Protein AF-A0A7R8XJE6-F1 (afdb_monomer)

Nearest PDB structures (foldseek):
  2yq8-assembly1_A  TM=9.102E-01  e=9.602E-08  Homo sapiens
  4bt8-assembly1_B  TM=9.048E-01  e=1.087E-07  Homo sapiens
  2yq8-assembly1_B  TM=9.051E-01  e=2.753E-07  Homo sapiens
  4bt8-assembly1_A  TM=8.753E-01  e=3.116E-07  Homo sapiens
  4bta-assembly1_B  TM=9.010E-01  e=5.443E-07  Homo sapiens

Sequence (165 aa):
MLSSLWLIICATWMQVVRGELFTALVDLEGLLVTERELINNINAYLQAEEEKLHRVKRFLMHYQTLHEEASKNAQDFLANPVNAYLLVKRLTKDWRAVESVMSENVGQSFVQNITGSEVLRFPDDEDLSGAAIALIRLQDTYKLETGAIAKGHLQGAQLSQELTG

Mean predicted aligned error: 10.09 Å

Foldseek 3Di:
DVVVVVVVVVVVVVVVVVVVVVVVVVVVVLQVVLVVVLVVLVVVLVVVVVVLVVVLVVVVVVVVVLVVVCVVDVVVQCVPVVSVVVVVCCVPPVVVVSVVSVPDDSVPVSVCVSVVDPSRDDDDPVNVVVVVVVVVVVCVVVVDDPVCVQCCHDPRDNHDHHPVD

Radius of gyration: 31.21 Å; Cα contacts (8 Å, |Δi|>4): 62; chains: 1; bounding box: 64×29×96 Å

Secondary structure (DSSP, 8-state):
-HHHHHHHHHHHHHHHHHHHHHHHHHHHHHHHHHHHHHHHHHHHHHHHHHHHHHHHHHHHHHHHHHHHHHHHTHHHHHHSHHHHHHHHHIIIIIHHHHHHHHT---HHHHHHHHHT-SS-----HHHHHHHHHHHHHHHHHHT--HHHHHTTEETTEE-S--TT-

pLDDT: mean 85.38, std 12.66, range [47.25, 98.06]

Structure (mmCIF, N/CA/C/O backbone):
data_AF-A0A7R8XJE6-F1
#
_entry.id   AF-A0A7R8XJE6-F1
#
loop_
_atom_site.group_PDB
_atom_site.id
_atom_site.type_symbol
_atom_site.label_atom_id
_atom_site.label_alt_id
_atom_site.label_comp_id
_atom_site.label_asym_id
_atom_site.label_entity_id
_atom_site.label_seq_id
_atom_site.pdbx_PDB_ins_code
_atom_site.Cartn_x
_atom_site.Cartn_y
_atom_site.Cartn_z
_atom_site.occupancy
_atom_site.B_iso_or_equiv
_atom_site.auth_seq_id
_atom_site.auth_comp_id
_atom_site.auth_asym_id
_atom_site.auth_atom_id
_atom_site.pdbx_PDB_model_num
ATOM 1 N N . MET A 1 1 ? 31.970 11.397 -60.209 1.00 57.81 1 MET A N 1
ATOM 2 C CA . MET A 1 1 ? 30.568 11.722 -59.858 1.00 57.81 1 MET A CA 1
ATOM 3 C C . MET A 1 1 ? 29.877 10.640 -59.023 1.00 57.81 1 MET A C 1
ATOM 5 O O . MET A 1 1 ? 29.215 11.008 -58.065 1.00 57.81 1 MET A O 1
ATOM 9 N N . LEU A 1 2 ? 30.047 9.335 -59.292 1.00 56.72 2 LEU A N 1
ATOM 10 C CA . LEU A 1 2 ? 29.449 8.280 -58.445 1.00 56.72 2 LEU A CA 1
ATOM 11 C C . LEU A 1 2 ? 30.071 8.149 -57.036 1.00 56.72 2 LEU A C 1
ATOM 13 O O . LEU A 1 2 ? 29.349 7.875 -56.083 1.00 56.72 2 LEU A O 1
ATOM 17 N N . SER A 1 3 ? 31.377 8.394 -56.872 1.00 62.19 3 SER A N 1
ATOM 18 C CA . SER A 1 3 ? 32.055 8.332 -55.561 1.00 62.19 3 SER A CA 1
ATOM 19 C C . SER A 1 3 ? 31.643 9.461 -54.610 1.00 62.19 3 SER A C 1
ATOM 21 O O . SER A 1 3 ? 31.461 9.238 -53.418 1.00 62.19 3 SER A O 1
ATOM 23 N N . SER A 1 4 ? 31.435 10.667 -55.142 1.00 64.25 4 SER A N 1
ATOM 24 C CA . SER A 1 4 ? 30.918 11.817 -54.395 1.00 64.25 4 SER A CA 1
ATOM 25 C C . SER A 1 4 ? 29.466 11.608 -53.953 1.00 64.25 4 SER A C 1
ATOM 27 O O . SER A 1 4 ? 29.117 11.997 -52.847 1.00 64.25 4 SER A O 1
ATOM 29 N N . LEU A 1 5 ? 28.642 10.932 -54.764 1.00 67.94 5 LEU A N 1
ATOM 30 C CA . LEU A 1 5 ? 27.276 10.539 -54.391 1.00 67.94 5 LEU A CA 1
ATOM 31 C C . LEU A 1 5 ? 27.267 9.517 -53.244 1.00 67.94 5 LEU A C 1
ATOM 33 O O . LEU A 1 5 ? 26.512 9.693 -52.297 1.00 67.94 5 LEU A O 1
ATOM 37 N N . TRP A 1 6 ? 28.152 8.516 -53.267 1.00 67.00 6 TRP A N 1
ATOM 38 C CA . TRP A 1 6 ? 28.304 7.551 -52.168 1.00 67.00 6 TRP A CA 1
ATOM 39 C C . TRP A 1 6 ? 28.769 8.191 -50.858 1.00 67.00 6 TRP A C 1
ATOM 41 O O . TRP A 1 6 ? 28.266 7.841 -49.796 1.00 67.00 6 TRP A O 1
ATOM 51 N N . LEU A 1 7 ? 29.688 9.157 -50.919 1.00 71.38 7 LEU A N 1
ATOM 52 C CA . LEU A 1 7 ? 30.140 9.888 -49.733 1.00 71.38 7 LEU A CA 1
ATOM 53 C C . LEU A 1 7 ? 29.035 10.773 -49.144 1.00 71.38 7 LEU A C 1
ATOM 55 O O . LEU A 1 7 ? 28.905 10.843 -47.926 1.00 71.38 7 LEU A O 1
ATOM 59 N N . ILE A 1 8 ? 28.212 11.402 -49.990 1.00 70.88 8 ILE A N 1
ATOM 60 C CA . ILE A 1 8 ? 27.052 12.193 -49.551 1.00 70.88 8 ILE A CA 1
ATOM 61 C C . ILE A 1 8 ? 25.971 11.279 -48.949 1.00 70.88 8 ILE A C 1
ATOM 63 O O . ILE A 1 8 ? 25.395 11.612 -47.915 1.00 70.88 8 ILE A O 1
ATOM 67 N N . ILE A 1 9 ? 25.736 10.101 -49.534 1.00 71.75 9 ILE A N 1
ATOM 68 C CA . ILE A 1 9 ? 24.821 9.089 -48.985 1.00 71.75 9 ILE A CA 1
ATOM 69 C C . ILE A 1 9 ? 25.343 8.591 -47.628 1.00 71.75 9 ILE A C 1
ATOM 71 O O . ILE A 1 9 ? 24.633 8.674 -46.637 1.00 71.75 9 ILE A O 1
ATOM 75 N N . CYS A 1 10 ? 26.611 8.196 -47.510 1.00 67.81 10 CYS A N 1
ATOM 76 C CA . CYS A 1 10 ? 27.173 7.791 -46.217 1.00 67.81 10 CYS A CA 1
ATOM 77 C C . CYS A 1 10 ? 27.118 8.913 -45.166 1.00 67.81 10 CYS A C 1
ATOM 79 O O . CYS A 1 10 ? 26.777 8.652 -44.015 1.00 67.81 10 CYS A O 1
ATOM 81 N N . ALA A 1 11 ? 27.415 10.161 -45.542 1.00 67.25 11 ALA A N 1
ATOM 82 C CA . ALA A 1 11 ? 27.377 11.297 -44.622 1.00 67.25 11 ALA A CA 1
ATOM 83 C C . ALA A 1 11 ? 25.954 11.619 -44.137 1.00 67.25 11 ALA A C 1
ATOM 85 O O . ALA A 1 11 ? 25.762 11.897 -42.954 1.00 67.25 11 ALA A O 1
ATOM 86 N N . THR A 1 12 ? 24.955 11.543 -45.022 1.00 65.19 12 THR A N 1
ATOM 87 C CA . THR A 1 12 ? 23.544 11.753 -44.655 1.00 65.19 12 THR A CA 1
ATOM 88 C C . THR A 1 12 ? 23.028 10.645 -43.738 1.00 65.19 12 THR A C 1
ATOM 90 O O . THR A 1 12 ? 22.371 10.941 -42.744 1.00 65.19 12 THR A O 1
ATOM 93 N N . TRP A 1 13 ? 23.414 9.388 -43.974 1.00 59.81 13 TRP A N 1
ATOM 94 C CA . TRP A 1 13 ? 23.043 8.259 -43.113 1.00 59.81 13 TRP A CA 1
ATOM 95 C C . TRP A 1 13 ? 23.693 8.353 -41.726 1.00 59.81 13 TRP A C 1
ATOM 97 O O . TRP A 1 13 ? 23.058 8.057 -40.717 1.00 59.81 13 TRP A O 1
ATOM 107 N N . MET A 1 14 ? 24.932 8.849 -41.646 1.00 58.62 14 MET A N 1
ATOM 108 C CA . MET A 1 14 ? 25.619 9.063 -40.367 1.00 58.62 14 MET A CA 1
ATOM 109 C C . MET A 1 14 ? 24.964 10.150 -39.504 1.00 58.62 14 MET A C 1
ATOM 111 O O . MET A 1 14 ? 25.037 10.078 -38.277 1.00 58.62 14 MET A O 1
ATOM 115 N N . GLN A 1 15 ? 24.342 11.161 -40.120 1.00 60.34 15 GLN A N 1
ATOM 116 C CA . GLN A 1 15 ? 23.619 12.202 -39.386 1.00 60.34 15 GLN A CA 1
ATOM 117 C C . GLN A 1 15 ? 22.264 11.716 -38.861 1.00 60.34 15 GLN A C 1
ATOM 119 O O . GLN A 1 15 ? 21.924 12.037 -37.724 1.00 60.34 15 GLN A O 1
ATOM 124 N N . VAL A 1 16 ? 21.539 10.900 -39.633 1.00 64.12 16 VAL A N 1
ATOM 125 C CA . VAL A 1 16 ? 20.251 10.317 -39.214 1.00 64.12 16 VAL A CA 1
ATOM 126 C C . VAL A 1 16 ? 20.427 9.407 -37.994 1.00 64.12 16 VAL A C 1
ATOM 128 O O . VAL A 1 16 ? 19.775 9.624 -36.977 1.00 64.12 16 VAL A O 1
ATOM 131 N N . VAL A 1 17 ? 21.396 8.484 -38.032 1.00 63.22 17 VAL A N 1
ATOM 132 C CA . VAL A 1 17 ? 21.664 7.542 -36.923 1.00 63.22 17 VAL A CA 1
ATOM 133 C C . VAL A 1 17 ? 22.048 8.263 -35.625 1.00 63.22 17 VAL A C 1
ATOM 135 O O . VAL A 1 17 ? 21.685 7.834 -34.532 1.00 63.22 17 VAL A O 1
ATOM 138 N N . ARG A 1 18 ? 22.782 9.380 -35.720 1.00 57.16 18 ARG A N 1
ATOM 139 C CA . ARG A 1 18 ? 23.112 10.195 -34.542 1.00 57.16 18 ARG A CA 1
ATOM 140 C C . ARG A 1 18 ? 21.873 10.869 -33.960 1.00 57.16 18 ARG A C 1
ATOM 142 O O . ARG A 1 18 ? 21.736 10.876 -32.744 1.00 57.16 18 ARG A O 1
ATOM 149 N N . GLY A 1 19 ? 20.991 11.409 -34.803 1.00 56.84 19 GLY A N 1
ATOM 150 C CA . GLY A 1 19 ? 19.731 12.014 -34.365 1.00 56.84 19 GLY A CA 1
ATOM 151 C C . GLY A 1 19 ? 18.849 11.027 -33.600 1.00 56.84 19 GLY A C 1
ATOM 152 O O . GLY A 1 19 ? 18.420 11.334 -32.495 1.00 56.84 19 GLY A O 1
ATOM 153 N N . GLU A 1 20 ? 18.678 9.817 -34.134 1.00 64.81 20 GLU A N 1
ATOM 154 C CA . GLU A 1 20 ? 17.885 8.749 -33.507 1.00 64.81 20 GLU A CA 1
ATOM 155 C C . GLU A 1 20 ? 18.440 8.316 -32.141 1.00 64.81 20 GLU A C 1
ATOM 157 O O . GLU A 1 20 ? 17.672 8.119 -31.203 1.00 64.81 20 GLU A O 1
ATOM 162 N N . LEU A 1 21 ? 19.768 8.231 -31.991 1.00 67.50 21 LEU A N 1
ATOM 163 C CA . LEU A 1 21 ? 20.404 7.897 -30.712 1.00 67.50 21 LEU A CA 1
ATOM 164 C C . LEU A 1 21 ? 20.140 8.961 -29.635 1.00 67.50 21 LEU A C 1
ATOM 166 O O . LEU A 1 21 ? 19.837 8.619 -28.494 1.00 67.50 21 LEU A O 1
ATOM 170 N N . PHE A 1 22 ? 20.270 10.247 -29.981 1.00 67.12 22 PHE A N 1
ATOM 171 C CA . PHE A 1 22 ? 20.006 11.334 -29.035 1.00 67.12 22 PHE A CA 1
ATOM 172 C C . PHE A 1 22 ? 18.523 11.409 -28.661 1.00 67.12 22 PHE A C 1
ATOM 174 O O . PHE A 1 22 ? 18.214 11.630 -27.495 1.00 67.12 22 PHE A O 1
ATOM 181 N N . THR A 1 23 ? 17.615 11.174 -29.612 1.00 74.00 23 THR A N 1
ATOM 182 C CA . THR A 1 23 ? 16.173 11.098 -29.337 1.00 74.00 23 THR A CA 1
ATOM 183 C C . THR A 1 23 ? 15.837 9.924 -28.417 1.00 74.00 23 THR A C 1
ATOM 185 O O . THR A 1 23 ? 15.181 10.137 -27.404 1.00 74.00 23 THR A O 1
ATOM 188 N N . ALA A 1 24 ? 16.366 8.724 -28.681 1.00 77.12 24 ALA A N 1
ATOM 189 C CA . ALA A 1 24 ? 16.144 7.559 -27.823 1.00 77.12 24 ALA A CA 1
ATOM 190 C C . ALA A 1 24 ? 16.668 7.770 -26.392 1.00 77.12 24 ALA A C 1
ATOM 192 O O . ALA A 1 24 ? 16.049 7.322 -25.432 1.00 77.12 24 ALA A O 1
ATOM 193 N N . LEU A 1 25 ? 17.792 8.475 -26.226 1.00 79.88 25 LEU A N 1
ATOM 194 C CA . LEU A 1 25 ? 18.328 8.797 -24.902 1.00 79.88 25 LEU A CA 1
ATOM 195 C C . LEU A 1 25 ? 17.413 9.764 -24.137 1.00 79.88 25 LEU A C 1
ATOM 197 O O . LEU A 1 25 ? 17.133 9.526 -22.966 1.00 79.88 25 LEU A O 1
ATOM 201 N N . VAL A 1 26 ? 16.910 10.810 -24.799 1.00 77.75 26 VAL A N 1
ATOM 202 C CA . VAL A 1 26 ? 15.938 11.749 -24.208 1.00 77.75 26 VAL A CA 1
ATOM 203 C C . VAL A 1 26 ? 14.638 11.033 -23.828 1.00 77.75 26 VAL A C 1
ATOM 205 O O . VAL A 1 26 ? 14.092 11.277 -22.752 1.00 77.75 26 VAL A O 1
ATOM 208 N N . ASP A 1 27 ? 14.168 10.108 -24.665 1.00 83.50 27 ASP A N 1
ATOM 209 C CA . ASP A 1 27 ? 12.975 9.311 -24.375 1.00 83.50 27 ASP A CA 1
ATOM 210 C C . ASP A 1 27 ? 13.185 8.403 -23.149 1.00 83.50 27 ASP A C 1
ATOM 212 O O . ASP A 1 27 ? 12.331 8.363 -22.262 1.00 83.50 27 ASP A O 1
ATOM 216 N N . LEU A 1 28 ? 14.345 7.741 -23.034 1.00 89.00 28 LEU A N 1
ATOM 217 C CA . LEU A 1 28 ? 14.705 6.932 -21.859 1.00 89.00 28 LEU A CA 1
ATOM 218 C C . LEU A 1 28 ? 14.843 7.775 -20.577 1.00 89.00 28 LEU A C 1
ATOM 220 O O . LEU A 1 28 ? 14.416 7.335 -19.509 1.00 89.00 28 LEU A O 1
ATOM 224 N N . GLU A 1 29 ? 15.386 8.994 -20.657 1.00 87.44 29 GLU A N 1
ATOM 225 C CA . GLU A 1 29 ? 15.395 9.934 -19.524 1.00 87.44 29 GLU A CA 1
ATOM 226 C C . GLU A 1 29 ? 13.966 10.297 -19.081 1.00 87.44 29 GLU A C 1
ATOM 228 O O . GLU A 1 29 ? 13.686 10.372 -17.881 1.00 87.44 29 GLU A O 1
ATOM 233 N N . GLY A 1 30 ? 13.038 10.449 -20.030 1.00 88.75 30 GLY A N 1
ATOM 234 C CA . GLY A 1 30 ? 11.612 10.635 -19.752 1.00 88.75 30 GLY A CA 1
ATOM 235 C C . GLY A 1 30 ? 10.966 9.441 -19.038 1.00 88.75 30 GLY A C 1
ATOM 236 O O . GLY A 1 30 ? 10.134 9.629 -18.143 1.00 88.75 30 GLY A O 1
ATOM 237 N N . LEU A 1 31 ? 11.385 8.212 -19.355 1.00 91.38 31 LEU A N 1
ATOM 238 C CA . LEU A 1 31 ? 10.924 7.014 -18.643 1.00 91.38 31 LEU A CA 1
ATOM 239 C C . LEU A 1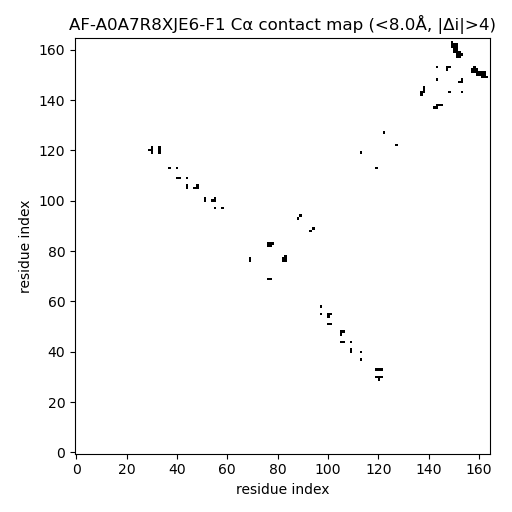 31 ? 11.391 6.998 -17.181 1.00 91.38 31 LEU A C 1
ATOM 241 O O . LEU A 1 31 ? 10.602 6.643 -16.308 1.00 91.38 31 LEU A O 1
ATOM 245 N N . LEU A 1 32 ? 12.609 7.467 -16.878 1.00 91.31 32 LEU A N 1
ATOM 246 C CA . LEU A 1 32 ? 13.081 7.602 -15.488 1.00 91.31 32 LEU A CA 1
ATOM 247 C C . LEU A 1 32 ? 12.274 8.635 -14.688 1.00 91.31 32 LEU A C 1
ATOM 249 O O . LEU A 1 32 ? 12.065 8.478 -13.483 1.00 91.31 32 LEU A O 1
ATOM 253 N N . VAL A 1 33 ? 11.811 9.707 -15.337 1.00 91.06 33 VAL A N 1
ATOM 254 C CA . VAL A 1 33 ? 10.880 10.658 -14.707 1.00 91.06 33 VAL A CA 1
ATOM 255 C C . VAL A 1 33 ? 9.543 9.977 -14.426 1.00 91.06 33 VAL A C 1
ATOM 257 O O . VAL A 1 33 ? 9.004 10.126 -13.330 1.00 91.06 33 VAL A O 1
ATOM 260 N N . THR A 1 34 ? 9.046 9.184 -15.377 1.00 91.69 34 THR A N 1
ATOM 261 C CA . THR A 1 34 ? 7.795 8.438 -15.209 1.00 91.69 34 THR A CA 1
ATOM 262 C C . THR A 1 34 ? 7.878 7.433 -14.059 1.00 91.69 34 THR A C 1
ATOM 264 O O . THR A 1 34 ? 6.987 7.386 -13.211 1.00 91.69 34 THR A O 1
ATOM 267 N N . GLU A 1 35 ? 8.979 6.688 -13.969 1.00 92.81 35 GLU A N 1
ATOM 268 C CA . GLU A 1 35 ? 9.250 5.759 -12.871 1.00 92.81 35 GLU A CA 1
ATOM 269 C C . GLU A 1 35 ? 9.293 6.473 -11.512 1.00 92.81 35 GLU A C 1
ATOM 271 O O . GLU A 1 35 ? 8.709 5.999 -10.536 1.00 92.81 35 GLU A O 1
ATOM 276 N N . ARG A 1 36 ? 9.917 7.656 -11.433 1.00 93.62 36 ARG A N 1
ATOM 277 C CA . ARG A 1 36 ? 9.935 8.453 -10.198 1.00 93.62 36 ARG A CA 1
ATOM 278 C C . ARG A 1 36 ? 8.531 8.845 -9.741 1.00 93.62 36 ARG A C 1
ATOM 280 O O . ARG A 1 36 ? 8.226 8.725 -8.556 1.00 93.62 36 ARG A O 1
ATOM 287 N N . GLU A 1 37 ? 7.679 9.300 -10.654 1.00 92.25 37 GLU A N 1
ATOM 288 C CA . GLU A 1 37 ? 6.293 9.650 -10.324 1.00 92.25 37 GLU A CA 1
ATOM 289 C C . GLU A 1 37 ? 5.467 8.424 -9.925 1.00 92.25 37 GLU A C 1
ATOM 291 O O . GLU A 1 37 ? 4.668 8.496 -8.988 1.00 92.25 37 GLU A O 1
ATOM 296 N N . LEU A 1 38 ? 5.713 7.271 -10.553 1.00 92.62 38 LEU A N 1
ATOM 297 C CA . LEU A 1 38 ? 5.123 6.001 -10.137 1.00 92.62 38 LEU A CA 1
ATOM 298 C C . LEU A 1 38 ? 5.504 5.658 -8.689 1.00 92.62 38 LEU A C 1
ATOM 300 O O . LEU A 1 38 ? 4.623 5.361 -7.881 1.00 92.62 38 LEU A O 1
ATOM 304 N N . ILE A 1 39 ? 6.787 5.761 -8.333 1.00 94.75 39 ILE A N 1
ATOM 305 C CA . ILE A 1 39 ? 7.274 5.535 -6.962 1.00 94.75 39 ILE A CA 1
ATOM 306 C C . ILE A 1 39 ? 6.603 6.501 -5.976 1.00 94.75 39 ILE A C 1
ATOM 308 O O . ILE A 1 39 ? 6.143 6.080 -4.913 1.00 94.75 39 ILE A O 1
ATOM 312 N N . ASN A 1 40 ? 6.514 7.788 -6.316 1.00 94.25 40 ASN A N 1
ATOM 313 C CA . ASN A 1 40 ? 5.860 8.791 -5.472 1.00 94.25 40 ASN A CA 1
ATOM 314 C C . ASN A 1 40 ? 4.384 8.454 -5.232 1.00 94.25 40 ASN A C 1
ATOM 316 O O . ASN A 1 40 ? 3.904 8.534 -4.100 1.00 94.25 40 ASN A O 1
ATOM 320 N N . ASN A 1 41 ? 3.673 8.036 -6.278 1.00 94.12 41 ASN A N 1
ATOM 321 C CA . ASN A 1 41 ? 2.268 7.673 -6.183 1.00 94.12 41 ASN A CA 1
ATOM 322 C C . ASN A 1 41 ? 2.065 6.396 -5.344 1.00 94.12 41 ASN A C 1
ATOM 324 O O . ASN A 1 41 ? 1.217 6.377 -4.454 1.00 94.12 41 ASN A O 1
ATOM 328 N N . ILE A 1 42 ? 2.907 5.370 -5.528 1.00 95.12 42 ILE A N 1
ATOM 329 C CA . ILE A 1 42 ? 2.889 4.158 -4.690 1.00 95.12 42 ILE A CA 1
ATOM 330 C C . ILE A 1 42 ? 3.145 4.505 -3.219 1.00 95.12 42 ILE A C 1
ATOM 332 O O . ILE A 1 42 ? 2.444 4.003 -2.343 1.00 95.12 42 ILE A O 1
ATOM 336 N N . ASN A 1 43 ? 4.099 5.394 -2.930 1.00 96.44 43 ASN A N 1
ATOM 337 C CA . ASN A 1 43 ? 4.356 5.847 -1.563 1.00 96.44 43 ASN A CA 1
ATOM 338 C C . ASN A 1 43 ? 3.145 6.569 -0.956 1.00 96.44 43 ASN A C 1
ATOM 340 O O . ASN A 1 43 ? 2.794 6.311 0.193 1.00 96.44 43 ASN A O 1
ATOM 344 N N . ALA A 1 44 ? 2.480 7.440 -1.719 1.00 95.19 44 ALA A N 1
ATOM 345 C CA . ALA A 1 44 ? 1.275 8.126 -1.259 1.00 95.19 44 ALA A CA 1
ATOM 346 C C . ALA A 1 44 ? 0.112 7.146 -1.011 1.00 95.19 44 ALA A C 1
ATOM 348 O O . ALA A 1 44 ? -0.597 7.266 -0.010 1.00 95.19 44 ALA A O 1
ATOM 349 N N . TYR A 1 45 ? -0.047 6.139 -1.875 1.00 96.31 45 TYR A N 1
ATOM 350 C CA . TYR A 1 45 ? -1.002 5.052 -1.670 1.00 96.31 45 TYR A CA 1
ATOM 351 C C . TYR A 1 45 ? -0.714 4.278 -0.379 1.00 96.31 45 TYR A C 1
ATOM 353 O O . TYR A 1 45 ? -1.623 4.076 0.427 1.00 96.31 45 TYR A O 1
ATOM 361 N N . LEU A 1 46 ? 0.544 3.885 -0.153 1.00 96.94 46 LEU A N 1
ATOM 362 C CA . LEU A 1 46 ? 0.945 3.171 1.060 1.00 96.94 46 LEU A CA 1
ATOM 363 C C . LEU A 1 46 ? 0.637 3.986 2.316 1.00 96.94 46 LEU A C 1
ATOM 365 O O . LEU A 1 46 ? 0.046 3.447 3.247 1.00 96.94 46 LEU A O 1
ATOM 369 N N . GLN A 1 47 ? 0.949 5.283 2.321 1.00 97.12 47 GLN A N 1
ATOM 370 C CA . GLN A 1 47 ? 0.618 6.170 3.440 1.00 97.12 47 GLN A CA 1
ATOM 371 C C . GLN A 1 47 ? -0.893 6.211 3.710 1.00 97.12 47 GLN A C 1
ATOM 373 O O . GLN A 1 47 ? -1.322 6.073 4.856 1.00 97.12 47 GLN A O 1
ATOM 378 N N . ALA A 1 48 ? -1.719 6.337 2.668 1.00 96.38 48 ALA A N 1
ATOM 379 C CA . ALA A 1 48 ? -3.173 6.349 2.818 1.00 96.38 48 ALA A CA 1
ATOM 380 C C . ALA A 1 48 ? -3.726 5.010 3.350 1.00 96.38 48 ALA A C 1
ATOM 382 O O . ALA A 1 48 ? -4.614 4.997 4.212 1.00 96.38 48 ALA A O 1
ATOM 383 N N . GLU A 1 49 ? -3.199 3.876 2.878 1.00 96.56 49 GLU A N 1
ATOM 384 C CA . GLU A 1 49 ? -3.597 2.551 3.367 1.00 96.56 49 GLU A CA 1
ATOM 385 C C . GLU A 1 49 ? -3.119 2.320 4.812 1.00 96.56 49 GLU A C 1
ATOM 387 O O . GLU A 1 49 ? -3.866 1.780 5.631 1.00 96.56 49 GLU A O 1
ATOM 392 N N . GLU A 1 50 ? -1.922 2.788 5.179 1.00 97.38 50 GLU A N 1
ATOM 393 C CA . GLU A 1 50 ? -1.422 2.761 6.558 1.00 97.38 50 GLU A CA 1
ATOM 394 C C . GLU A 1 50 ? -2.308 3.589 7.495 1.00 97.38 50 GLU A C 1
ATOM 396 O O . GLU A 1 50 ? -2.682 3.118 8.574 1.00 97.38 50 GLU A O 1
ATOM 401 N N . GLU A 1 51 ? -2.723 4.790 7.090 1.00 96.75 51 GLU A N 1
ATOM 402 C CA . GLU A 1 51 ? -3.661 5.608 7.860 1.00 96.75 51 GLU A CA 1
ATOM 403 C C . GLU A 1 51 ? -5.007 4.904 8.064 1.00 96.75 51 GLU A C 1
ATOM 405 O O . GLU A 1 51 ? -5.547 4.884 9.180 1.00 96.75 51 GLU A O 1
ATOM 410 N N . LYS A 1 52 ? -5.554 4.288 7.010 1.00 96.50 52 LYS A N 1
ATOM 411 C CA . LYS A 1 52 ? -6.773 3.474 7.094 1.00 96.50 52 LYS A CA 1
ATOM 412 C C . LYS A 1 52 ? -6.580 2.300 8.053 1.00 96.50 52 LYS A C 1
ATOM 414 O O . LYS A 1 52 ? -7.410 2.093 8.944 1.00 96.50 52 LYS A O 1
ATOM 419 N N . LEU A 1 53 ? -5.460 1.588 7.956 1.00 97.38 53 LEU A N 1
ATOM 420 C CA . LEU A 1 53 ? -5.107 0.503 8.867 1.00 97.38 53 LEU A CA 1
ATOM 421 C C . LEU A 1 53 ? -5.014 0.993 10.319 1.00 97.38 53 LEU A C 1
ATOM 423 O O . LEU A 1 53 ? -5.516 0.329 11.228 1.00 97.38 53 LEU A O 1
ATOM 427 N N . HIS A 1 54 ? -4.435 2.170 10.560 1.00 97.94 54 HIS A N 1
ATOM 428 C CA . HIS A 1 54 ? -4.391 2.788 11.884 1.00 97.94 54 HIS A CA 1
ATOM 429 C C . HIS A 1 54 ? -5.791 3.095 12.430 1.00 97.94 54 HIS A C 1
ATOM 431 O O . HIS A 1 54 ? -6.054 2.849 13.612 1.00 97.94 54 HIS A O 1
ATOM 437 N N . ARG A 1 55 ? -6.721 3.584 11.597 1.00 97.12 55 ARG A N 1
ATOM 438 C CA . ARG A 1 55 ? -8.129 3.772 11.996 1.00 97.12 55 ARG A CA 1
ATOM 439 C C . ARG A 1 55 ? -8.774 2.444 12.399 1.00 97.12 55 ARG A C 1
ATOM 441 O O . ARG A 1 55 ? -9.367 2.364 13.474 1.00 97.12 55 ARG A O 1
ATOM 448 N N . VAL A 1 56 ? -8.592 1.394 11.599 1.00 97.44 56 VAL A N 1
ATOM 449 C CA . VAL A 1 56 ? -9.129 0.052 11.884 1.00 97.44 56 VAL A CA 1
ATOM 450 C C . VAL A 1 56 ? -8.542 -0.532 13.174 1.00 97.44 56 VAL A C 1
ATOM 452 O O . VAL A 1 56 ? -9.288 -1.031 14.018 1.00 97.44 56 VAL A O 1
ATOM 455 N N . LYS A 1 57 ? -7.228 -0.403 13.394 1.00 98.06 57 LYS A N 1
ATOM 456 C CA . LYS A 1 57 ? -6.565 -0.838 14.636 1.00 98.06 57 LYS A CA 1
ATOM 457 C C . LYS A 1 57 ? -7.130 -0.136 15.873 1.00 98.06 57 LYS A C 1
ATOM 459 O O . LYS A 1 57 ? -7.326 -0.787 16.895 1.00 98.06 57 LYS A O 1
ATOM 464 N N . ARG A 1 58 ? -7.443 1.164 15.791 1.00 97.50 58 ARG A N 1
ATOM 465 C CA . ARG A 1 58 ? -8.075 1.893 16.907 1.00 97.50 58 ARG A CA 1
ATOM 466 C C . ARG A 1 58 ? -9.467 1.356 17.236 1.00 97.50 58 ARG A C 1
ATOM 468 O O . ARG A 1 58 ? -9.779 1.203 18.416 1.00 97.50 58 ARG A O 1
ATOM 475 N N . PHE A 1 59 ? -10.279 1.030 16.227 1.00 96.75 59 PHE A N 1
ATOM 476 C CA . PHE A 1 59 ? -11.567 0.371 16.463 1.00 96.75 59 PHE A CA 1
ATOM 477 C C . PHE A 1 59 ? -11.384 -0.985 17.140 1.00 96.75 59 PHE A C 1
ATOM 479 O O . PHE A 1 59 ? -12.046 -1.250 18.140 1.00 96.75 59 PHE A O 1
ATOM 486 N N . LEU A 1 60 ? -10.452 -1.808 16.652 1.00 97.12 60 LEU A N 1
ATOM 487 C CA . LEU A 1 60 ? -10.153 -3.107 17.253 1.00 97.12 60 LEU A CA 1
ATOM 488 C C . LEU 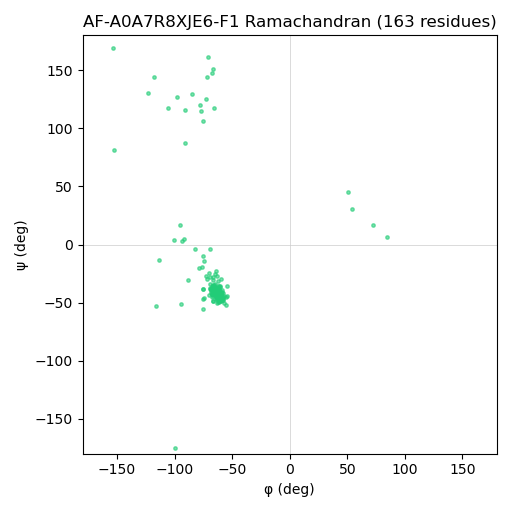A 1 60 ? -9.791 -2.972 18.739 1.00 97.12 60 LEU A C 1
ATOM 490 O O . LEU A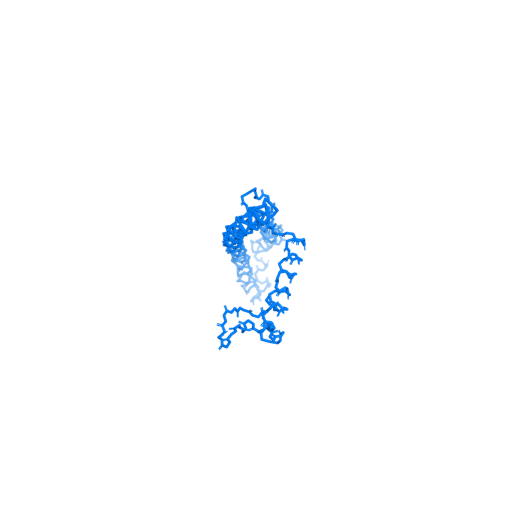 1 60 ? -10.424 -3.614 19.573 1.00 97.12 60 LEU A O 1
ATOM 494 N N . MET A 1 61 ? -8.838 -2.096 19.069 1.00 97.81 61 MET A N 1
ATOM 495 C CA . MET A 1 61 ? -8.411 -1.863 20.453 1.00 97.81 61 MET A CA 1
ATOM 496 C C . MET A 1 61 ? -9.577 -1.414 21.340 1.00 97.81 61 MET A C 1
ATOM 498 O O . MET A 1 61 ? -9.772 -1.953 22.425 1.00 97.81 61 MET A O 1
ATOM 502 N N . HIS A 1 62 ? -10.402 -0.476 20.864 1.00 95.69 62 HIS A N 1
ATOM 503 C CA . HIS A 1 62 ? -11.562 0.001 21.616 1.00 95.69 62 HIS A CA 1
ATOM 504 C C . HIS A 1 62 ? -12.564 -1.123 21.919 1.00 95.69 62 HIS A C 1
ATOM 506 O O . HIS A 1 62 ? -13.054 -1.243 23.043 1.00 95.69 62 HIS A O 1
ATOM 512 N N . TYR A 1 63 ? -12.851 -1.975 20.932 1.00 95.81 63 TYR A N 1
ATOM 513 C CA . TYR A 1 63 ? -13.766 -3.102 21.105 1.00 95.81 63 TYR A CA 1
ATOM 514 C C . TYR A 1 63 ? -13.187 -4.158 22.048 1.00 95.81 63 TYR A C 1
ATOM 516 O O . TYR A 1 63 ? -13.934 -4.696 22.864 1.00 95.81 63 TYR A O 1
ATOM 524 N N . GLN A 1 64 ? -11.880 -4.424 21.972 1.00 96.88 64 GLN A N 1
ATOM 525 C CA . GLN A 1 64 ? -11.189 -5.344 22.875 1.00 96.88 64 GLN A CA 1
ATOM 526 C C . GLN A 1 64 ? -11.276 -4.868 24.326 1.00 96.88 64 GLN A C 1
ATOM 528 O O . GLN A 1 64 ? -11.736 -5.629 25.170 1.00 96.88 64 GLN A O 1
ATOM 533 N N . THR A 1 65 ? -10.960 -3.601 24.609 1.00 96.06 65 THR A N 1
ATOM 534 C CA . THR A 1 65 ? -11.053 -3.046 25.971 1.00 96.06 65 THR A CA 1
ATOM 535 C C . THR A 1 65 ? -12.468 -3.157 26.542 1.00 96.06 65 THR A C 1
ATOM 537 O O . THR A 1 65 ? -12.652 -3.619 27.666 1.00 96.06 65 THR A O 1
ATOM 540 N N . LEU A 1 66 ? -13.487 -2.787 25.757 1.00 94.06 66 LEU A N 1
ATOM 541 C CA . LEU A 1 66 ? -14.883 -2.877 26.196 1.00 94.06 66 LEU A CA 1
ATOM 542 C C . LEU A 1 66 ? -15.337 -4.326 26.400 1.00 94.06 66 LEU A C 1
ATOM 544 O O . LEU A 1 66 ? -16.154 -4.607 27.276 1.00 94.06 66 LEU A O 1
ATOM 548 N N . HIS A 1 67 ? -14.849 -5.243 25.567 1.00 95.56 67 HIS A N 1
ATOM 549 C CA . HIS A 1 67 ? -15.159 -6.658 25.700 1.00 95.56 67 HIS A CA 1
ATOM 550 C C . HIS A 1 67 ? -14.485 -7.265 26.931 1.00 95.56 67 HIS A C 1
ATOM 552 O O . HIS A 1 67 ? -15.138 -7.990 27.667 1.00 95.56 67 HIS A O 1
ATOM 558 N N . GLU A 1 68 ? -13.221 -6.944 27.197 1.00 96.00 68 GLU A N 1
ATOM 559 C CA . GLU A 1 68 ? -12.505 -7.405 28.389 1.00 96.00 68 GLU A CA 1
ATOM 560 C C . GLU A 1 68 ? -13.193 -6.956 29.682 1.00 96.00 68 GLU A C 1
ATOM 562 O O . GLU A 1 68 ? -13.329 -7.751 30.610 1.00 96.00 68 GLU A O 1
ATOM 567 N N . GLU A 1 69 ? -13.663 -5.707 29.748 1.00 91.44 69 GLU A N 1
ATOM 568 C CA . GLU A 1 69 ? -14.423 -5.208 30.898 1.00 91.44 69 GLU A CA 1
ATOM 569 C C . GLU A 1 69 ? -15.734 -5.982 31.090 1.00 91.44 69 GLU A C 1
ATOM 571 O O . GLU A 1 69 ? -16.013 -6.455 32.192 1.00 91.44 69 GLU A O 1
ATOM 576 N N . ALA A 1 70 ? -16.498 -6.177 30.011 1.00 93.06 70 ALA A N 1
ATOM 577 C CA . ALA A 1 70 ? -17.756 -6.916 30.053 1.00 93.06 70 ALA A CA 1
ATOM 578 C C . ALA A 1 70 ? -17.560 -8.402 30.399 1.00 93.06 70 ALA A C 1
ATOM 580 O O . ALA A 1 70 ? -18.360 -8.982 31.128 1.00 93.06 70 ALA A O 1
ATOM 581 N N . SER A 1 71 ? -16.491 -9.026 29.903 1.00 93.44 71 SER A N 1
ATOM 582 C CA . SER A 1 71 ? -16.242 -10.463 30.049 1.00 93.44 71 SER A CA 1
ATOM 583 C C . SER A 1 71 ? -15.742 -10.864 31.437 1.00 93.44 71 SER A C 1
ATOM 585 O O . SER A 1 71 ? -15.891 -12.026 31.807 1.00 93.44 71 SER A O 1
ATOM 587 N N . LYS A 1 72 ? -15.201 -9.932 32.239 1.00 94.25 72 LYS A N 1
ATOM 588 C CA . LYS A 1 72 ? -14.788 -10.209 33.631 1.00 94.25 72 LYS A CA 1
ATOM 589 C C . LYS A 1 72 ? -15.944 -10.711 34.496 1.00 94.25 72 LYS A C 1
ATOM 591 O O . LYS A 1 72 ? -15.746 -11.608 35.309 1.00 94.25 72 LYS A O 1
ATOM 596 N N . ASN A 1 73 ? -17.132 -10.129 34.331 1.00 93.12 73 ASN A N 1
ATOM 597 C CA . ASN A 1 73 ? -18.355 -10.577 34.993 1.00 93.12 73 ASN A CA 1
ATOM 598 C C . ASN A 1 73 ? -19.577 -10.196 34.142 1.00 93.12 73 ASN A C 1
ATOM 600 O O . ASN A 1 73 ? -20.236 -9.179 34.365 1.00 93.12 73 ASN A O 1
ATOM 604 N N . ALA A 1 74 ? -19.849 -11.019 33.128 1.00 94.00 74 ALA A N 1
ATOM 605 C CA . ALA A 1 74 ? -20.847 -10.721 32.105 1.00 94.00 74 ALA A CA 1
ATOM 606 C C . ALA A 1 74 ? -22.267 -10.578 32.664 1.00 94.00 74 ALA A C 1
ATOM 608 O O . ALA A 1 74 ? -23.028 -9.741 32.184 1.00 94.00 74 ALA A O 1
ATOM 609 N N . GLN A 1 75 ? -22.626 -11.371 33.678 1.00 94.69 75 GLN A N 1
ATOM 610 C CA . GLN A 1 75 ? -23.968 -11.342 34.253 1.00 94.69 75 GLN A CA 1
ATOM 611 C C . GLN A 1 75 ? -24.237 -10.011 34.964 1.00 94.69 75 GLN A C 1
ATOM 613 O O . GLN A 1 75 ? -25.239 -9.363 34.664 1.00 94.69 75 GLN A O 1
ATOM 618 N N . ASP A 1 76 ? -23.316 -9.557 35.818 1.00 95.25 76 ASP A N 1
ATOM 619 C CA . ASP A 1 76 ? -23.449 -8.271 36.513 1.00 95.25 76 ASP A CA 1
ATOM 620 C C . ASP A 1 76 ? -23.330 -7.086 35.545 1.00 95.25 76 ASP A C 1
ATOM 622 O O . ASP A 1 76 ? -24.073 -6.108 35.652 1.00 95.25 76 ASP A O 1
ATOM 626 N N . PHE A 1 77 ? -22.442 -7.182 34.548 1.00 94.75 77 PHE A N 1
ATOM 627 C CA . PHE A 1 77 ? -22.298 -6.152 33.521 1.00 94.75 77 PHE A CA 1
ATOM 628 C C . PHE A 1 77 ? -23.594 -5.964 32.724 1.00 94.75 77 PHE A C 1
ATOM 630 O O . PHE A 1 77 ? -24.020 -4.827 32.528 1.00 94.75 77 PHE A O 1
ATOM 637 N N . LEU A 1 78 ? -24.231 -7.056 32.284 1.00 95.12 78 LEU A N 1
ATOM 638 C CA . LEU A 1 78 ? -25.462 -7.027 31.485 1.00 95.12 78 LEU A CA 1
ATOM 639 C C . LEU A 1 78 ? -26.727 -6.781 32.316 1.00 95.12 78 LEU A C 1
ATOM 641 O O . LEU A 1 78 ? -27.725 -6.323 31.761 1.00 95.12 78 LEU A O 1
ATOM 645 N N . ALA A 1 79 ? -26.693 -7.030 33.628 1.00 96.69 79 ALA A N 1
ATOM 646 C CA . ALA A 1 79 ? -27.768 -6.638 34.537 1.00 96.69 79 ALA A CA 1
ATOM 647 C C . ALA A 1 79 ? -27.927 -5.108 34.620 1.00 96.69 79 ALA A C 1
ATOM 649 O O . ALA A 1 79 ? -29.015 -4.618 34.928 1.00 96.69 79 ALA A O 1
ATOM 650 N N . ASN A 1 80 ? -26.876 -4.340 34.302 1.00 96.75 80 ASN A N 1
ATOM 651 C CA . ASN A 1 80 ? -26.978 -2.896 34.128 1.00 96.75 80 ASN A CA 1
ATOM 652 C C . ASN A 1 80 ? -27.613 -2.566 32.755 1.00 96.75 80 ASN A C 1
ATOM 654 O O . ASN A 1 80 ? -26.992 -2.794 31.711 1.00 96.75 80 ASN A O 1
ATOM 658 N N . PRO A 1 81 ? -28.817 -1.964 32.720 1.00 96.88 81 PRO A N 1
ATOM 659 C CA . PRO A 1 81 ? -29.531 -1.693 31.473 1.00 96.88 81 PRO A CA 1
ATOM 660 C C . PRO A 1 81 ? -28.794 -0.713 30.547 1.00 96.88 81 PRO A C 1
ATOM 662 O O . PRO A 1 81 ? -28.943 -0.798 29.328 1.00 96.88 81 PRO A O 1
ATOM 665 N N . VAL A 1 82 ? -27.962 0.186 31.091 1.00 97.12 82 VAL A N 1
ATOM 666 C CA . VAL A 1 82 ? -27.126 1.095 30.288 1.00 97.12 82 VAL A CA 1
ATOM 667 C C . VAL A 1 82 ? -26.054 0.305 29.546 1.00 97.12 82 VAL A C 1
ATOM 669 O O . VAL A 1 82 ? -25.868 0.493 28.346 1.00 97.12 82 VAL A O 1
ATOM 672 N N . ASN A 1 83 ? -25.390 -0.625 30.226 1.00 96.75 83 ASN A N 1
ATOM 673 C CA . ASN A 1 83 ? -24.360 -1.470 29.630 1.00 96.75 83 ASN A CA 1
ATOM 674 C C . ASN A 1 83 ? -24.936 -2.399 28.555 1.00 96.75 83 ASN A C 1
ATOM 676 O O . ASN A 1 83 ? -24.357 -2.522 27.472 1.00 96.75 83 ASN A O 1
ATOM 680 N N . ALA A 1 84 ? -26.103 -2.998 28.814 1.00 96.94 84 ALA A N 1
ATOM 681 C CA . ALA A 1 84 ? -26.822 -3.798 27.827 1.00 96.94 84 ALA A CA 1
ATOM 682 C C . ALA A 1 84 ? -27.188 -2.965 26.584 1.00 96.94 84 ALA A C 1
ATOM 684 O O . ALA A 1 84 ? -26.916 -3.380 25.455 1.00 96.94 84 ALA A O 1
ATOM 685 N N . TYR A 1 85 ? -27.723 -1.753 26.778 1.00 97.50 85 TYR A N 1
ATOM 686 C CA . TYR A 1 85 ? -28.008 -0.825 25.682 1.00 97.50 85 TYR A CA 1
ATOM 687 C C . TYR A 1 85 ? -26.747 -0.457 24.888 1.00 97.50 85 TYR A C 1
ATOM 689 O O . TYR A 1 85 ? -26.763 -0.503 23.658 1.00 97.50 85 TYR A O 1
ATOM 697 N N . LEU A 1 86 ? -25.641 -0.125 25.562 1.00 96.69 86 LEU A N 1
ATOM 698 C CA . LEU A 1 86 ? -24.382 0.241 24.908 1.00 96.69 86 LEU A CA 1
ATOM 699 C C . LEU A 1 86 ? -23.796 -0.916 24.091 1.00 96.69 86 LEU A C 1
ATOM 701 O O . LEU A 1 86 ? -23.294 -0.682 22.992 1.00 96.69 86 LEU A O 1
ATOM 705 N N . LEU A 1 87 ? -23.894 -2.157 24.576 1.00 96.88 87 LEU A N 1
ATOM 706 C CA . LEU A 1 87 ? -23.499 -3.342 23.812 1.00 96.88 87 LEU A CA 1
ATOM 707 C C . LEU A 1 87 ? -24.328 -3.474 22.526 1.00 96.88 87 LEU A C 1
ATOM 709 O O . LEU A 1 87 ? -23.761 -3.632 21.444 1.00 96.88 87 LEU A O 1
ATOM 713 N N . VAL A 1 88 ? -25.656 -3.358 22.624 1.00 97.44 88 VAL A N 1
ATOM 714 C CA . VAL A 1 88 ? -26.555 -3.430 21.461 1.00 97.44 88 VAL A CA 1
ATOM 715 C C . VAL A 1 88 ? -26.280 -2.287 20.482 1.00 97.44 88 VAL A C 1
ATOM 717 O O . VAL A 1 88 ? -26.157 -2.525 19.279 1.00 97.44 88 VAL A O 1
ATOM 720 N N . LYS A 1 89 ? -26.123 -1.050 20.969 1.00 97.19 89 LYS A N 1
ATOM 721 C CA . LYS A 1 89 ? -25.759 0.113 20.145 1.00 97.19 89 LYS A CA 1
ATOM 722 C C . LYS A 1 89 ? -24.443 -0.131 19.407 1.00 97.19 89 LYS A C 1
ATOM 724 O O . LYS A 1 89 ? -24.372 0.128 18.205 1.00 97.19 89 LYS A O 1
ATOM 729 N N . ARG A 1 90 ? -23.431 -0.671 20.094 1.00 96.50 90 ARG A N 1
ATOM 730 C CA . ARG A 1 90 ? -22.119 -0.958 19.504 1.00 96.50 90 ARG A CA 1
ATOM 731 C C . ARG A 1 90 ? -22.226 -1.947 18.344 1.00 96.50 90 ARG A C 1
ATOM 733 O O . ARG A 1 90 ? -21.710 -1.681 17.264 1.00 96.50 90 ARG A O 1
ATOM 740 N N . LEU A 1 91 ? -22.957 -3.042 18.544 1.00 96.38 91 LEU A N 1
ATOM 741 C CA . LEU A 1 91 ? -23.128 -4.103 17.544 1.00 96.38 91 LEU A CA 1
ATOM 742 C C . LEU A 1 91 ? -24.089 -3.744 16.397 1.00 96.38 91 LEU A C 1
ATOM 744 O O . LEU A 1 91 ? -24.160 -4.478 15.417 1.00 96.38 91 LEU A O 1
ATOM 748 N N . THR A 1 92 ? -24.827 -2.634 16.492 1.00 95.00 92 THR A N 1
ATOM 749 C CA . THR A 1 92 ? -25.818 -2.237 15.474 1.00 95.00 92 THR A CA 1
ATOM 750 C C . THR A 1 92 ? -25.465 -0.933 14.768 1.00 95.00 92 THR A C 1
ATOM 752 O O . THR A 1 92 ? -25.442 -0.886 13.539 1.00 95.00 92 THR A O 1
ATOM 755 N N . LYS A 1 93 ? -25.214 0.139 15.527 1.00 95.00 93 LYS A N 1
ATOM 756 C CA . LYS A 1 93 ? -24.941 1.484 15.012 1.00 95.00 93 LYS A CA 1
ATOM 757 C C . LYS A 1 93 ? -23.449 1.73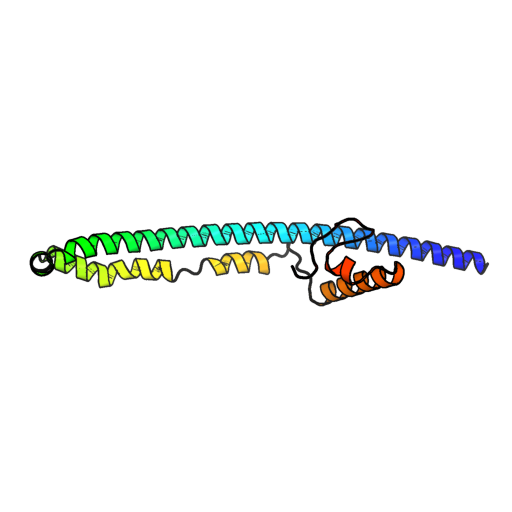8 14.873 1.00 95.00 93 LYS A C 1
ATOM 759 O O . LYS A 1 93 ? -23.018 2.119 13.790 1.00 95.00 93 LYS A O 1
ATOM 764 N N . ASP A 1 94 ? -22.665 1.495 15.921 1.00 94.25 94 ASP A N 1
ATOM 765 C CA . ASP A 1 94 ? -21.243 1.866 15.898 1.00 94.25 94 ASP A CA 1
ATOM 766 C C . ASP A 1 94 ? -20.433 0.955 14.959 1.00 94.25 94 ASP A C 1
ATOM 768 O O . ASP A 1 94 ? -19.490 1.416 14.318 1.00 94.25 94 ASP A O 1
ATOM 772 N N . TRP A 1 95 ? -20.851 -0.304 14.784 1.00 95.00 95 TRP A N 1
ATOM 773 C CA . TRP A 1 95 ? -20.293 -1.214 13.778 1.00 95.00 95 TRP A CA 1
ATOM 774 C C . TRP A 1 95 ? -20.322 -0.632 12.355 1.00 95.00 95 TRP A C 1
ATOM 776 O O . TRP A 1 95 ? -19.375 -0.823 11.597 1.00 95.00 95 TRP A O 1
ATOM 786 N N . ARG A 1 96 ? -21.357 0.142 11.997 1.00 96.38 96 ARG A N 1
ATOM 787 C CA . ARG A 1 96 ? -21.477 0.736 10.652 1.00 96.38 96 ARG A CA 1
ATOM 788 C C . ARG A 1 96 ? -20.344 1.706 10.331 1.00 96.38 96 ARG A C 1
ATOM 790 O O . ARG A 1 96 ? -19.933 1.800 9.180 1.00 96.38 96 ARG A O 1
ATOM 797 N N . ALA A 1 97 ? -19.809 2.396 11.338 1.00 94.19 97 ALA A N 1
ATOM 798 C CA . ALA A 1 97 ? -18.646 3.257 11.148 1.00 94.19 97 ALA A CA 1
ATOM 799 C C . ALA A 1 97 ? -17.379 2.437 10.842 1.00 94.19 97 ALA A C 1
ATOM 801 O O . ALA A 1 97 ? -16.582 2.833 9.995 1.00 94.19 97 ALA A O 1
ATOM 802 N N . VAL A 1 98 ? -17.215 1.277 11.488 1.00 96.12 98 VAL A N 1
ATOM 803 C CA . VAL A 1 98 ? -16.088 0.362 11.240 1.00 96.12 98 VAL A CA 1
ATOM 804 C C . VAL A 1 98 ? -16.180 -0.224 9.833 1.00 96.12 98 VAL A C 1
ATOM 806 O O . VAL A 1 98 ? -15.212 -0.163 9.078 1.00 96.12 98 VAL A O 1
ATOM 809 N N . GLU A 1 99 ? -17.362 -0.725 9.467 1.00 96.75 99 GLU A N 1
ATOM 810 C CA . GLU A 1 99 ? -17.671 -1.260 8.137 1.00 96.75 99 GLU A CA 1
ATOM 811 C C . GLU A 1 99 ? -17.365 -0.239 7.032 1.00 96.75 99 GLU A C 1
ATOM 813 O O . GLU A 1 99 ? -16.721 -0.580 6.039 1.00 96.75 99 GLU A O 1
ATOM 818 N N . SER A 1 100 ? -17.759 1.024 7.230 1.00 96.38 100 SER A N 1
ATOM 819 C CA . SER A 1 100 ? -17.500 2.105 6.275 1.00 96.38 100 SER A CA 1
ATOM 820 C C . SER A 1 100 ? -16.008 2.339 6.035 1.00 96.38 100 SER A C 1
ATOM 822 O O . SER A 1 100 ? -15.616 2.556 4.894 1.00 96.38 100 SER A O 1
ATOM 824 N N . VAL A 1 101 ? -15.177 2.302 7.082 1.00 96.25 101 VAL A N 1
ATOM 825 C CA . VAL A 1 101 ? -13.722 2.501 6.947 1.00 96.25 101 VAL A CA 1
ATOM 826 C C . VAL A 1 101 ? -13.047 1.265 6.356 1.00 96.25 101 VAL A C 1
ATOM 828 O O . VAL A 1 101 ? -12.139 1.387 5.542 1.00 96.25 101 VAL A O 1
ATOM 831 N N . MET A 1 102 ? -13.491 0.061 6.725 1.00 95.38 102 MET A N 1
ATOM 832 C CA . MET A 1 102 ? -12.960 -1.180 6.149 1.00 95.38 102 MET A CA 1
ATOM 833 C C . MET A 1 102 ? -13.250 -1.290 4.648 1.00 95.38 102 MET A C 1
ATOM 835 O O . MET A 1 102 ? -12.394 -1.752 3.896 1.00 95.38 102 MET A O 1
ATOM 839 N N . SER A 1 103 ? -14.428 -0.834 4.222 1.00 95.62 103 SER A N 1
ATOM 840 C CA . SER A 1 103 ? -14.879 -0.891 2.825 1.00 95.62 103 SER A CA 1
ATOM 841 C C . SER A 1 103 ? -14.329 0.246 1.955 1.00 95.62 103 SER A C 1
ATOM 843 O O . SER A 1 103 ? -14.594 0.285 0.756 1.00 95.62 103 SER A O 1
ATOM 845 N N . GLU A 1 104 ? -13.584 1.186 2.538 1.00 94.06 104 GLU A N 1
ATOM 846 C CA . GLU A 1 104 ? -12.988 2.312 1.823 1.00 94.06 104 GLU A CA 1
ATOM 847 C C . GLU A 1 104 ? -11.929 1.816 0.821 1.00 94.06 104 GLU A C 1
ATOM 849 O O . GLU A 1 104 ? -10.911 1.227 1.205 1.00 94.06 104 GLU A O 1
ATOM 854 N N . ASN A 1 105 ? -12.163 2.054 -0.473 1.00 92.19 105 ASN A N 1
ATOM 855 C CA . ASN A 1 105 ? -11.197 1.769 -1.532 1.00 92.19 105 ASN A CA 1
ATOM 856 C C . ASN A 1 105 ? -10.320 2.999 -1.785 1.00 92.19 105 ASN A C 1
ATOM 858 O O . ASN A 1 105 ? -10.626 3.824 -2.644 1.00 92.19 105 ASN A O 1
ATOM 862 N N . VAL A 1 106 ? -9.227 3.113 -1.034 1.00 90.19 106 VAL A N 1
ATOM 863 C CA . VAL A 1 106 ? -8.261 4.203 -1.222 1.00 90.19 106 VAL A CA 1
ATOM 864 C C . VAL A 1 106 ? -7.420 4.024 -2.489 1.00 90.19 106 VAL A C 1
ATOM 866 O O . VAL A 1 106 ? -7.020 5.018 -3.074 1.00 90.19 106 VAL A O 1
ATOM 869 N N . GLY A 1 107 ? -7.201 2.795 -2.971 1.00 90.50 107 GLY A N 1
ATOM 870 C CA . GLY A 1 107 ? -6.307 2.512 -4.104 1.00 90.50 107 GLY A CA 1
ATOM 871 C C . GLY A 1 107 ? -6.799 3.010 -5.466 1.00 90.50 107 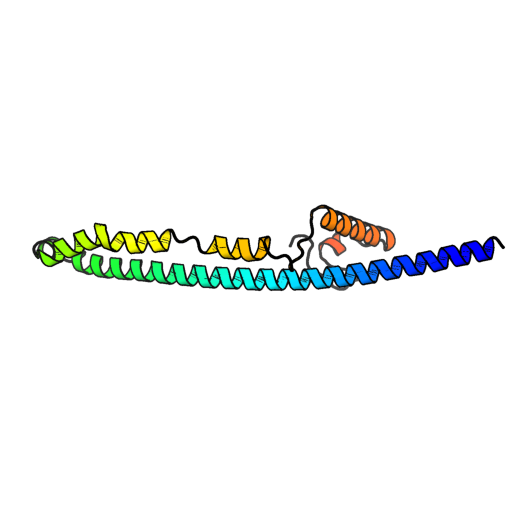GLY A C 1
ATOM 872 O O . GLY A 1 107 ? -5.990 3.317 -6.341 1.00 90.50 107 GLY A O 1
ATOM 873 N N . GLN A 1 108 ? -8.115 3.123 -5.660 1.00 90.75 108 GLN A N 1
ATOM 874 C CA . GLN A 1 108 ? -8.688 3.453 -6.968 1.00 90.75 108 GLN A CA 1
ATOM 875 C C . GLN A 1 108 ? -8.241 4.823 -7.498 1.00 90.75 108 GLN A C 1
ATOM 877 O O . GLN A 1 108 ? -7.943 4.946 -8.686 1.00 90.75 108 GLN A O 1
ATOM 882 N N . SER A 1 109 ? -8.165 5.841 -6.638 1.00 89.31 109 SER A N 1
ATOM 883 C CA . SER A 1 109 ? -7.741 7.190 -7.036 1.00 89.31 109 SER A CA 1
ATOM 884 C C . SER A 1 109 ? -6.269 7.228 -7.453 1.00 89.31 109 SER A C 1
ATOM 886 O O . SER A 1 109 ? -5.926 7.898 -8.423 1.00 89.31 109 SER A O 1
ATOM 888 N N . PHE A 1 110 ? -5.405 6.470 -6.776 1.00 91.06 110 PHE A N 1
ATOM 889 C CA . PHE A 1 110 ? -3.974 6.400 -7.079 1.00 91.06 110 PHE A CA 1
ATOM 890 C C . PHE A 1 110 ? -3.705 5.714 -8.423 1.00 91.06 110 PHE A C 1
ATOM 892 O O . PHE A 1 110 ? -2.925 6.228 -9.228 1.00 91.06 110 PHE A O 1
ATOM 899 N N . VAL A 1 111 ? -4.420 4.617 -8.712 1.00 88.00 111 VAL A N 1
ATOM 900 C CA . VAL A 1 111 ? -4.361 3.934 -10.018 1.00 88.00 111 VAL A CA 1
ATOM 901 C C . VAL A 1 111 ? -4.836 4.857 -11.139 1.00 88.00 111 VAL A C 1
ATOM 903 O O . VAL A 1 111 ? -4.177 4.953 -12.174 1.00 88.00 111 VAL A O 1
ATOM 906 N N . GLN A 1 112 ? -5.946 5.574 -10.936 1.00 88.00 112 GLN A N 1
ATOM 907 C CA . GLN A 1 112 ? -6.458 6.542 -11.913 1.00 88.00 112 GLN A CA 1
ATOM 908 C C . GLN A 1 112 ? -5.483 7.698 -12.150 1.00 88.00 112 GLN A C 1
ATOM 910 O O . GLN A 1 112 ? -5.319 8.127 -13.286 1.00 88.00 112 GLN A O 1
ATOM 915 N N . ASN A 1 113 ? -4.802 8.168 -11.105 1.00 86.38 113 ASN A N 1
ATOM 916 C CA . ASN A 1 113 ? -3.837 9.256 -11.215 1.00 86.38 113 ASN A CA 1
ATOM 917 C C . ASN A 1 113 ? -2.607 8.874 -12.063 1.00 86.38 113 ASN A C 1
ATOM 919 O O . ASN A 1 113 ? -2.101 9.708 -12.804 1.00 86.38 113 ASN A O 1
ATOM 923 N N . ILE A 1 114 ? -2.146 7.614 -12.009 1.00 85.94 114 ILE A N 1
ATOM 924 C CA . ILE A 1 114 ? -1.085 7.133 -12.916 1.00 85.94 114 ILE A CA 1
ATOM 925 C C . ILE A 1 114 ? -1.620 6.897 -14.325 1.00 85.94 114 ILE A C 1
ATOM 927 O O . ILE A 1 114 ? -1.085 7.430 -15.290 1.00 85.94 114 ILE A O 1
ATOM 931 N N . THR A 1 115 ? -2.661 6.073 -14.444 1.00 81.56 115 THR A N 1
ATOM 932 C CA . THR A 1 115 ? -3.142 5.578 -15.745 1.00 81.56 115 THR A CA 1
ATOM 933 C C . THR A 1 115 ? -3.811 6.657 -16.593 1.00 81.56 115 THR A C 1
ATOM 935 O O . THR A 1 115 ? -3.839 6.539 -17.812 1.00 81.56 115 THR A O 1
ATOM 938 N N . GLY A 1 116 ? -4.341 7.707 -15.963 1.00 80.81 116 GLY A N 1
ATOM 939 C CA . GLY A 1 116 ? -4.952 8.853 -16.632 1.00 80.81 116 GLY A CA 1
ATOM 940 C C . GLY A 1 116 ? -4.006 10.030 -16.871 1.00 80.81 116 GLY A C 1
ATOM 941 O O . GLY A 1 116 ? -4.466 11.069 -17.337 1.00 80.81 116 GLY A O 1
ATOM 942 N N . SER A 1 117 ? -2.720 9.918 -16.526 1.00 83.50 117 SER A N 1
ATOM 943 C CA . SER A 1 117 ? -1.771 11.015 -16.724 1.00 83.50 117 SER A CA 1
ATOM 944 C C . SER A 1 117 ? -1.326 11.103 -18.181 1.00 83.50 117 SER A C 1
ATOM 946 O O . SER A 1 117 ? -0.696 10.187 -18.697 1.00 83.50 117 SER A O 1
ATOM 948 N N . GLU A 1 118 ? -1.587 12.241 -18.824 1.00 79.25 118 GLU A N 1
ATOM 949 C CA . GLU A 1 118 ? -1.088 12.545 -20.176 1.00 79.25 118 GLU A CA 1
ATOM 950 C C . GLU A 1 118 ? 0.413 12.889 -20.194 1.00 79.25 118 GLU A C 1
ATOM 952 O O . GLU A 1 118 ? 1.033 12.932 -21.254 1.00 79.25 118 GLU A O 1
ATOM 957 N N . VAL A 1 119 ? 0.997 13.163 -19.022 1.00 79.94 119 VAL A N 1
ATOM 958 C CA . VAL A 1 119 ? 2.407 13.561 -18.874 1.00 79.94 119 VAL A CA 1
ATOM 959 C C . VAL A 1 119 ? 3.318 12.343 -18.719 1.00 79.94 119 VAL A C 1
ATOM 961 O O . VAL A 1 119 ? 4.481 12.391 -19.116 1.00 79.94 119 VAL A O 1
ATOM 964 N N . LEU A 1 120 ? 2.807 11.259 -18.129 1.00 85.62 120 LEU A N 1
ATOM 965 C CA . LEU A 1 120 ? 3.566 10.031 -17.911 1.00 85.62 120 LEU A CA 1
ATOM 966 C C . LEU A 1 120 ? 3.512 9.161 -19.165 1.00 85.62 120 LEU A C 1
ATOM 968 O O . LEU A 1 120 ? 2.434 8.880 -19.684 1.00 85.62 120 LEU A O 1
ATOM 972 N N . ARG A 1 121 ? 4.675 8.699 -19.632 1.00 85.06 121 ARG A N 1
ATOM 973 C CA . ARG A 1 121 ? 4.765 7.782 -20.772 1.00 85.06 121 ARG A CA 1
ATOM 974 C C . ARG A 1 121 ? 5.111 6.389 -20.274 1.00 85.06 121 ARG A C 1
ATOM 976 O O . ARG A 1 121 ? 6.197 6.172 -19.744 1.00 85.06 121 ARG A O 1
ATOM 983 N N . PHE A 1 122 ? 4.211 5.444 -20.508 1.00 88.88 122 PHE A N 1
ATOM 984 C CA . PHE A 1 122 ? 4.478 4.025 -20.306 1.00 88.88 122 PHE A CA 1
ATOM 985 C C . PHE A 1 122 ? 4.838 3.385 -21.651 1.00 88.88 122 PHE A C 1
ATOM 987 O O . PHE A 1 122 ? 4.081 3.576 -22.605 1.00 88.88 122 PHE A O 1
ATOM 994 N N . PRO A 1 123 ? 5.981 2.683 -21.756 1.00 89.56 123 PRO A N 1
ATOM 995 C CA . PRO A 1 123 ? 6.311 1.924 -22.954 1.00 89.56 123 PRO A CA 1
ATOM 996 C C . PRO A 1 123 ? 5.336 0.756 -23.115 1.00 89.56 123 PRO A C 1
ATOM 998 O O . PRO A 1 123 ? 4.811 0.230 -22.129 1.00 89.56 123 PRO A O 1
ATOM 1001 N N . ASP A 1 124 ? 5.105 0.357 -24.359 1.00 90.38 124 ASP A N 1
ATOM 1002 C CA . ASP A 1 124 ? 4.294 -0.807 -24.696 1.00 90.38 124 ASP A CA 1
ATOM 1003 C C . ASP A 1 124 ? 5.161 -2.040 -25.020 1.00 90.38 124 ASP A C 1
ATOM 1005 O O . ASP A 1 124 ? 6.390 -2.046 -24.877 1.00 90.38 124 ASP A O 1
ATOM 1009 N N . ASP A 1 125 ? 4.505 -3.123 -25.438 1.00 92.19 125 ASP A N 1
ATOM 1010 C CA . ASP A 1 125 ? 5.173 -4.381 -25.778 1.00 92.19 125 ASP A CA 1
ATOM 1011 C C . ASP A 1 125 ? 6.097 -4.251 -27.006 1.00 92.19 125 ASP A C 1
ATOM 1013 O O . ASP A 1 125 ? 7.058 -5.020 -27.147 1.00 92.19 125 ASP A O 1
ATOM 1017 N N . GLU A 1 126 ? 5.830 -3.292 -27.902 1.00 90.94 126 GLU A N 1
ATOM 1018 C CA . GLU A 1 126 ? 6.663 -3.026 -29.076 1.00 90.94 126 GLU A CA 1
ATOM 1019 C C . GLU A 1 126 ? 7.952 -2.314 -28.664 1.00 90.94 126 GLU A C 1
ATOM 1021 O O . GLU A 1 126 ? 9.036 -2.761 -29.053 1.00 90.94 126 GLU A O 1
ATOM 1026 N N . ASP A 1 127 ? 7.853 -1.289 -27.810 1.00 89.75 127 ASP A N 1
ATOM 1027 C CA . ASP A 1 127 ? 9.001 -0.594 -27.217 1.00 89.75 127 ASP A CA 1
ATOM 1028 C C . ASP A 1 127 ? 9.925 -1.594 -26.482 1.00 89.75 127 ASP A C 1
ATOM 1030 O O . ASP A 1 127 ? 11.147 -1.603 -26.689 1.00 89.75 127 ASP A O 1
ATOM 1034 N N . LEU A 1 128 ? 9.352 -2.510 -25.687 1.00 91.56 128 LEU A N 1
ATOM 1035 C CA . LEU A 1 128 ? 10.104 -3.563 -24.990 1.00 91.56 128 LEU A CA 1
ATOM 1036 C C . LEU A 1 128 ? 10.798 -4.526 -25.968 1.00 91.56 128 LEU A C 1
ATOM 1038 O O . LEU A 1 128 ? 11.986 -4.837 -25.820 1.00 91.56 128 LEU A O 1
ATOM 1042 N N . SER A 1 129 ? 10.073 -4.992 -26.986 1.00 91.38 129 SER A N 1
ATOM 1043 C CA . SER A 1 129 ? 10.615 -5.892 -28.011 1.00 91.38 129 SER A CA 1
ATOM 1044 C C . SER A 1 129 ? 11.741 -5.226 -28.807 1.00 91.38 129 SER A C 1
ATOM 1046 O O . SER A 1 129 ? 12.771 -5.850 -29.081 1.00 91.38 129 SER A O 1
ATOM 1048 N N . GLY A 1 130 ? 11.584 -3.943 -29.141 1.00 89.00 130 GLY A N 1
ATOM 1049 C CA . GLY A 1 130 ? 12.597 -3.133 -29.809 1.00 89.00 130 GLY A CA 1
ATOM 1050 C C . GLY A 1 130 ? 13.877 -3.012 -28.984 1.00 89.00 130 GLY A C 1
ATOM 1051 O O . GLY A 1 130 ? 14.972 -3.244 -29.511 1.00 89.00 130 GLY A O 1
ATOM 1052 N N . ALA A 1 131 ? 13.753 -2.740 -27.682 1.00 89.75 131 ALA A N 1
ATOM 1053 C CA . ALA A 1 131 ? 14.885 -2.685 -26.760 1.00 89.75 131 ALA A CA 1
ATOM 1054 C C . ALA A 1 131 ? 15.615 -4.038 -26.654 1.00 89.75 131 ALA A C 1
ATOM 1056 O O . ALA A 1 131 ? 16.847 -4.087 -26.722 1.00 89.75 131 ALA A O 1
ATOM 1057 N N . ALA A 1 132 ? 14.873 -5.148 -26.578 1.00 88.12 132 ALA A N 1
ATOM 1058 C CA . ALA A 1 132 ? 15.450 -6.491 -26.556 1.00 88.12 132 ALA A CA 1
ATOM 1059 C C . ALA A 1 132 ? 16.228 -6.811 -27.847 1.00 88.12 132 ALA A C 1
ATOM 1061 O O . ALA A 1 132 ? 17.353 -7.311 -27.795 1.00 88.12 132 ALA A O 1
ATOM 1062 N N . ILE A 1 133 ? 15.677 -6.466 -29.016 1.00 89.50 133 ILE A N 1
ATOM 1063 C CA . ILE A 1 133 ? 16.360 -6.635 -30.308 1.00 89.50 133 ILE A CA 1
ATOM 1064 C C . ILE A 1 133 ? 17.626 -5.774 -30.372 1.00 89.50 133 ILE A C 1
ATOM 1066 O O . ILE A 1 133 ? 18.661 -6.242 -30.852 1.00 89.50 133 ILE A O 1
ATOM 1070 N N . ALA A 1 134 ? 17.576 -4.527 -29.895 1.00 86.75 134 ALA A N 1
ATOM 1071 C CA . ALA A 1 134 ? 18.745 -3.653 -29.847 1.00 86.75 134 ALA A CA 1
ATOM 1072 C C . ALA A 1 134 ? 19.863 -4.245 -28.970 1.00 86.75 134 ALA A C 1
ATOM 1074 O O . ALA A 1 134 ? 21.028 -4.238 -29.374 1.00 86.75 134 ALA A O 1
ATOM 1075 N N . LEU A 1 135 ? 19.511 -4.834 -27.823 1.00 86.12 135 LEU A N 1
ATOM 1076 C CA . LEU A 1 135 ? 20.457 -5.520 -26.944 1.00 86.12 135 LEU A CA 1
ATOM 1077 C C . LEU A 1 135 ? 21.091 -6.747 -27.619 1.00 86.12 135 LEU A C 1
ATOM 1079 O O . LEU A 1 135 ? 22.312 -6.899 -27.581 1.00 86.12 135 LEU A O 1
ATOM 1083 N N . ILE A 1 136 ? 20.294 -7.578 -28.301 1.00 86.56 136 ILE A N 1
ATOM 1084 C CA . ILE A 1 136 ? 20.794 -8.730 -29.077 1.00 86.56 136 ILE A CA 1
ATOM 1085 C C . ILE A 1 136 ? 21.749 -8.263 -30.183 1.00 86.56 136 ILE A C 1
ATOM 1087 O O . ILE A 1 136 ? 22.822 -8.833 -30.367 1.00 86.56 136 ILE A O 1
ATOM 1091 N N . ARG A 1 137 ? 21.428 -7.169 -30.884 1.00 87.94 137 ARG A N 1
ATOM 1092 C CA . ARG A 1 137 ? 22.325 -6.600 -31.905 1.00 87.94 137 ARG A CA 1
ATOM 1093 C C . ARG A 1 137 ? 23.664 -6.158 -31.317 1.00 87.94 137 ARG A C 1
ATOM 1095 O O . ARG A 1 137 ? 24.700 -6.384 -31.946 1.00 87.94 137 ARG A O 1
ATOM 1102 N N . LEU A 1 138 ? 23.670 -5.536 -30.136 1.00 85.25 138 LEU A N 1
ATOM 1103 C CA . LEU A 1 138 ? 24.910 -5.177 -29.438 1.00 85.25 138 LEU A CA 1
ATOM 1104 C C . LEU A 1 138 ? 25.703 -6.424 -29.045 1.00 85.25 138 LEU A C 1
ATOM 1106 O O . LEU A 1 138 ? 26.919 -6.459 -29.245 1.00 85.25 138 LEU A O 1
ATOM 1110 N N . GLN A 1 139 ? 25.021 -7.455 -28.547 1.00 85.62 139 GLN A N 1
ATOM 1111 C CA . GLN A 1 139 ? 25.640 -8.736 -28.237 1.00 85.62 139 GLN A CA 1
ATOM 1112 C C . GLN A 1 139 ? 26.329 -9.335 -29.466 1.00 85.62 139 GLN A C 1
ATOM 1114 O O . GLN A 1 139 ? 27.505 -9.681 -29.377 1.00 85.62 139 GLN A O 1
ATOM 1119 N N . ASP A 1 140 ? 25.640 -9.413 -30.605 1.00 87.00 140 ASP A N 1
ATOM 1120 C CA . ASP A 1 140 ? 26.181 -9.991 -31.838 1.00 87.00 140 ASP A CA 1
ATOM 1121 C C . ASP A 1 140 ? 27.346 -9.164 -32.397 1.00 87.00 140 ASP A C 1
ATOM 1123 O O . ASP A 1 140 ? 28.377 -9.711 -32.798 1.00 87.00 140 ASP A O 1
ATOM 1127 N N . THR A 1 141 ? 27.216 -7.834 -32.377 1.00 88.38 141 THR A N 1
ATOM 1128 C CA . THR A 1 141 ? 28.224 -6.905 -32.913 1.00 88.38 141 THR A CA 1
ATOM 1129 C C . THR A 1 141 ? 29.520 -6.944 -32.105 1.00 88.38 141 THR A C 1
ATOM 1131 O O . THR A 1 141 ? 30.610 -6.964 -32.678 1.00 88.38 141 THR A O 1
ATOM 1134 N N . TYR A 1 142 ? 29.412 -6.979 -30.774 1.00 83.31 142 TYR A N 1
ATOM 1135 C CA . TYR A 1 142 ? 30.557 -6.949 -29.859 1.00 83.31 142 TYR A CA 1
ATOM 1136 C C . TYR A 1 142 ? 30.937 -8.327 -29.302 1.00 83.31 142 TYR A C 1
ATOM 1138 O O . TYR A 1 142 ? 31.863 -8.419 -28.498 1.00 83.31 142 TYR A O 1
ATOM 1146 N 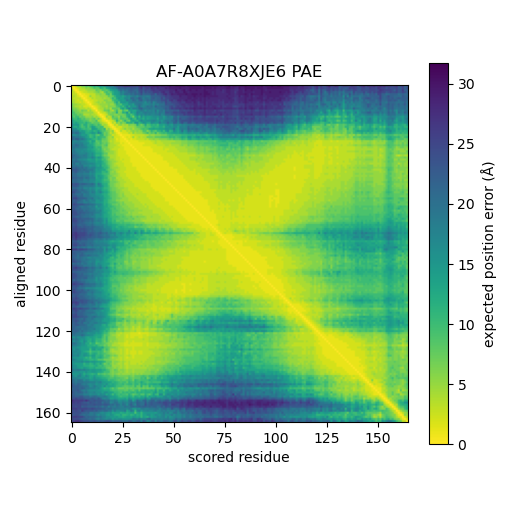N . LYS A 1 143 ? 30.263 -9.396 -29.748 1.00 84.81 143 LYS A N 1
ATOM 1147 C CA . LYS A 1 143 ? 30.453 -10.789 -29.301 1.00 84.81 143 LYS A CA 1
ATOM 1148 C C . LYS A 1 143 ? 30.428 -10.929 -27.777 1.00 84.81 143 LYS A C 1
ATOM 1150 O O . LYS A 1 143 ? 31.285 -11.584 -27.185 1.00 84.81 143 LYS A O 1
ATOM 1155 N N . LEU A 1 144 ? 29.462 -10.271 -27.148 1.00 83.56 144 LEU A N 1
ATOM 1156 C CA . LEU A 1 144 ? 29.306 -10.274 -25.698 1.00 83.56 144 LEU A CA 1
ATOM 1157 C C . LEU A 1 144 ? 28.801 -11.640 -25.213 1.00 83.56 144 LEU A C 1
ATOM 1159 O O . LEU A 1 144 ? 27.988 -12.291 -25.870 1.00 83.56 144 LEU A O 1
ATOM 1163 N N . GLU A 1 145 ? 29.265 -12.066 -24.042 1.00 84.31 145 GLU A N 1
ATOM 1164 C CA . GLU A 1 145 ? 28.806 -13.304 -23.418 1.00 84.31 145 GLU A CA 1
ATOM 1165 C C . GLU A 1 145 ? 27.383 -13.128 -22.863 1.00 84.31 145 GLU A C 1
ATOM 1167 O O . GLU A 1 145 ? 27.128 -12.246 -22.043 1.00 84.31 145 GLU A O 1
ATOM 1172 N N . THR A 1 146 ? 26.456 -13.999 -23.267 1.00 80.75 146 THR A N 1
ATOM 1173 C CA . THR A 1 146 ? 25.043 -13.952 -22.846 1.00 80.75 146 THR A CA 1
ATOM 1174 C C . THR A 1 146 ? 24.879 -14.032 -21.329 1.00 80.75 146 THR A C 1
ATOM 1176 O O . THR A 1 146 ? 24.099 -13.281 -20.749 1.00 80.75 146 THR A O 1
ATOM 1179 N N . GLY A 1 147 ? 25.653 -14.903 -20.673 1.00 78.31 147 GLY A N 1
ATOM 1180 C CA . GLY A 1 147 ? 25.656 -15.049 -19.217 1.00 78.31 147 GLY A CA 1
ATOM 1181 C C . GLY A 1 147 ? 26.198 -13.821 -18.483 1.00 78.31 147 GLY A C 1
ATOM 1182 O O . GLY A 1 147 ? 25.777 -13.552 -17.359 1.00 78.31 147 GLY A O 1
ATOM 1183 N N . ALA A 1 148 ? 27.093 -13.055 -19.115 1.00 76.06 148 ALA A N 1
ATOM 1184 C CA . ALA A 1 148 ? 27.595 -11.797 -18.576 1.00 76.06 148 ALA A CA 1
ATOM 1185 C C . ALA A 1 148 ? 26.541 -10.687 -18.711 1.00 76.06 148 ALA A C 1
ATOM 1187 O O . ALA A 1 148 ? 26.231 -10.044 -17.713 1.00 76.06 148 ALA A O 1
ATOM 1188 N N . ILE A 1 149 ? 25.909 -10.544 -19.885 1.00 79.25 149 ILE A N 1
ATOM 1189 C CA . ILE A 1 149 ? 24.813 -9.583 -20.113 1.00 79.25 149 ILE A CA 1
ATOM 1190 C C . ILE A 1 149 ? 23.649 -9.828 -19.152 1.00 79.25 149 ILE A C 1
ATOM 1192 O O . ILE A 1 149 ? 23.174 -8.888 -18.525 1.00 79.25 149 ILE A O 1
ATOM 1196 N N . ALA A 1 150 ? 23.207 -11.079 -19.002 1.00 80.06 150 ALA A N 1
ATOM 1197 C CA . ALA A 1 150 ? 22.080 -11.415 -18.130 1.00 80.06 150 ALA A CA 1
ATOM 1198 C C . ALA A 1 150 ? 22.324 -11.026 -16.663 1.00 80.06 150 ALA A C 1
ATOM 1200 O O . ALA A 1 150 ? 21.385 -10.688 -15.946 1.00 80.06 150 ALA A O 1
ATOM 1201 N N . LYS A 1 151 ? 23.595 -11.040 -16.242 1.00 78.50 151 LYS A N 1
ATOM 1202 C CA . LYS A 1 151 ? 24.057 -10.631 -14.909 1.00 78.50 151 LYS A CA 1
ATOM 1203 C C . LYS A 1 151 ? 24.467 -9.154 -14.825 1.00 78.50 151 LYS A C 1
ATOM 1205 O O . LYS A 1 151 ? 25.031 -8.736 -13.819 1.00 78.50 151 LYS A O 1
ATOM 1210 N N . GLY A 1 152 ? 24.277 -8.387 -15.898 1.00 73.75 152 GLY A N 1
ATOM 1211 C CA . GLY A 1 152 ? 24.649 -6.976 -15.974 1.00 73.75 152 GLY A CA 1
ATOM 1212 C C . GLY A 1 152 ? 26.157 -6.687 -16.061 1.00 73.75 152 GLY A C 1
ATOM 1213 O O . GLY A 1 152 ? 26.589 -5.554 -15.816 1.00 73.75 152 GLY A O 1
ATOM 1214 N N . HIS A 1 153 ? 26.973 -7.686 -16.409 1.00 73.06 153 HIS A N 1
ATOM 1215 C CA . HIS A 1 153 ? 28.417 -7.560 -16.615 1.00 73.06 153 HIS A CA 1
ATOM 1216 C C . HIS A 1 153 ? 28.737 -7.243 -18.079 1.00 73.06 153 HIS A C 1
ATOM 1218 O O . HIS A 1 153 ? 28.547 -8.072 -18.969 1.00 73.06 153 HIS A O 1
ATOM 1224 N N . LEU A 1 154 ? 29.304 -6.063 -18.327 1.00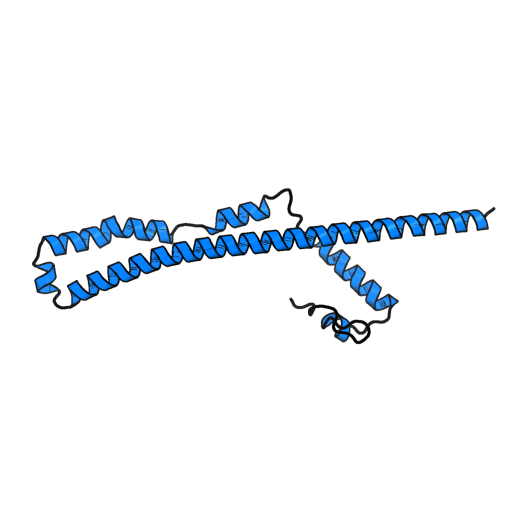 68.50 154 LEU A N 1
ATOM 1225 C CA . LEU A 1 154 ? 29.794 -5.655 -19.644 1.00 68.50 154 LEU A CA 1
ATOM 1226 C C . LEU A 1 154 ? 31.281 -5.282 -19.517 1.00 68.50 154 LEU A C 1
ATOM 1228 O O . LEU A 1 154 ? 31.678 -4.560 -18.611 1.00 68.50 154 LEU A O 1
ATOM 1232 N N . GLN A 1 155 ? 32.141 -5.817 -20.391 1.00 63.19 155 GLN A N 1
ATOM 1233 C CA . GLN A 1 155 ? 33.586 -5.505 -20.429 1.00 63.19 155 GLN A CA 1
ATOM 1234 C C . GLN A 1 155 ? 34.359 -5.695 -19.096 1.00 63.19 155 GLN A C 1
ATOM 1236 O O . GLN A 1 155 ? 35.350 -5.014 -18.848 1.00 63.19 155 GLN A O 1
ATOM 1241 N N . GLY A 1 156 ? 33.943 -6.634 -18.238 1.00 55.78 156 GLY A N 1
ATOM 1242 C CA . GLY A 1 156 ? 34.659 -6.964 -16.994 1.00 55.78 156 GLY A CA 1
ATOM 1243 C C . GLY A 1 156 ? 34.343 -6.071 -15.787 1.00 55.78 156 GLY A C 1
ATOM 1244 O O . GLY A 1 156 ? 34.960 -6.249 -14.739 1.00 55.78 156 GLY A O 1
ATOM 1245 N N . ALA A 1 157 ? 33.371 -5.159 -15.899 1.00 55.72 157 ALA A N 1
ATOM 1246 C CA . ALA A 1 157 ? 32.824 -4.396 -14.778 1.00 55.72 157 ALA A CA 1
ATOM 1247 C C . ALA A 1 157 ? 31.327 -4.702 -14.595 1.00 55.72 157 ALA A C 1
ATOM 1249 O O . ALA A 1 157 ? 30.598 -4.913 -15.569 1.00 55.72 157 ALA A O 1
ATOM 1250 N N . GLN A 1 158 ? 30.862 -4.737 -13.343 1.00 61.12 158 GLN A N 1
ATOM 1251 C CA . GLN A 1 158 ? 29.434 -4.819 -13.040 1.00 61.12 158 GLN A CA 1
ATOM 1252 C C . GLN A 1 158 ? 28.818 -3.439 -13.283 1.00 61.12 158 GLN A C 1
ATOM 1254 O O . GLN A 1 158 ? 29.093 -2.494 -12.547 1.00 61.12 158 GLN A O 1
ATOM 1259 N N . LEU A 1 159 ? 28.064 -3.314 -14.374 1.00 61.59 159 LEU A N 1
ATOM 1260 C CA . LEU A 1 159 ? 27.588 -2.030 -14.901 1.00 61.59 159 LEU A CA 1
ATOM 1261 C C . LEU A 1 159 ? 26.066 -1.872 -14.803 1.00 61.59 159 LEU A C 1
ATOM 1263 O O . LEU A 1 159 ? 25.572 -0.764 -14.985 1.00 61.59 159 LEU A O 1
ATOM 1267 N N . SER A 1 160 ? 25.318 -2.948 -14.534 1.00 64.12 160 SER A N 1
ATOM 1268 C CA . SER A 1 160 ? 23.847 -2.924 -14.516 1.00 64.12 160 SER A CA 1
ATOM 1269 C C . SER A 1 160 ? 23.241 -4.001 -13.605 1.00 64.12 160 SER A C 1
ATOM 1271 O O . SER A 1 160 ? 23.957 -4.873 -13.107 1.00 64.12 160 SER A O 1
ATOM 1273 N N . GLN A 1 161 ? 21.931 -3.898 -13.355 1.00 69.94 161 GLN A N 1
ATOM 1274 C CA . GLN A 1 161 ? 21.151 -4.923 -12.655 1.00 69.94 161 GLN A CA 1
ATOM 1275 C C . GLN A 1 161 ? 20.963 -6.179 -13.525 1.00 69.94 161 GLN A C 1
ATOM 1277 O O . GLN A 1 161 ? 21.144 -6.138 -14.742 1.00 69.94 161 GLN A O 1
ATOM 1282 N N . GLU A 1 162 ? 20.615 -7.300 -12.891 1.00 75.12 162 GLU A N 1
ATOM 1283 C CA . GLU A 1 162 ? 20.270 -8.535 -13.601 1.00 75.12 162 GLU A CA 1
ATOM 1284 C C . GLU A 1 162 ? 18.958 -8.365 -14.378 1.00 75.12 162 GLU A C 1
ATOM 1286 O O . GLU A 1 162 ? 18.049 -7.668 -13.933 1.00 75.12 162 GLU A O 1
ATOM 1291 N N . LEU A 1 163 ? 18.829 -9.042 -15.521 1.00 66.00 163 LEU A N 1
ATOM 1292 C CA . LEU A 1 163 ? 17.650 -8.921 -16.394 1.00 66.00 163 LEU A CA 1
ATOM 1293 C C . LEU A 1 163 ? 16.359 -9.530 -15.810 1.00 66.00 163 LEU A C 1
ATOM 1295 O O . LEU A 1 163 ? 15.311 -9.447 -16.439 1.00 66.00 163 LEU A O 1
A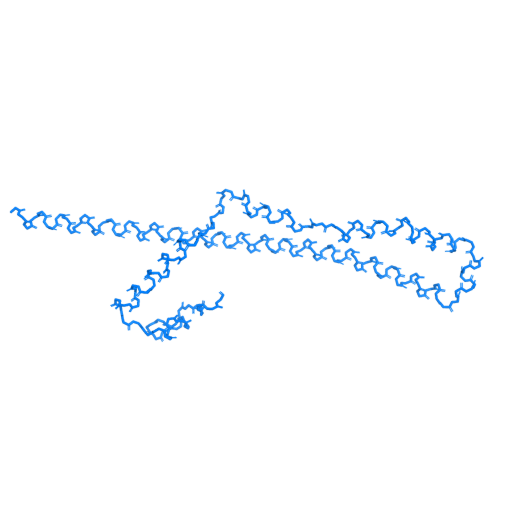TOM 1299 N N . THR A 1 164 ? 16.428 -10.172 -14.643 1.00 66.12 164 THR A N 1
ATOM 1300 C CA . THR A 1 164 ? 15.295 -10.805 -13.943 1.00 66.12 164 THR A CA 1
ATOM 1301 C C . THR A 1 164 ? 14.638 -9.915 -12.880 1.00 66.12 164 THR A C 1
ATOM 1303 O O . THR A 1 164 ? 13.941 -10.442 -12.013 1.00 66.12 164 THR A O 1
ATOM 1306 N N . GLY A 1 165 ? 14.892 -8.603 -12.920 1.00 47.25 165 GLY A N 1
ATOM 1307 C CA . GLY A 1 165 ? 14.220 -7.606 -12.077 1.00 47.25 165 GLY A CA 1
ATOM 1308 C C . GLY A 1 165 ? 12.739 -7.453 -12.394 1.00 47.25 165 GLY A C 1
ATOM 1309 O O . GLY A 1 165 ? 12.407 -7.396 -13.598 1.00 47.25 165 GLY A O 1
#

Organism: NCBI:txid69355

Solvent-accessible surface area (backbone atoms only — not comparable to full-atom values): 9320 Å² total; per-residue (Å²): 113,69,67,60,50,52,52,52,51,53,53,54,53,56,52,51,58,51,50,53,52,55,51,54,51,54,53,52,55,49,39,54,53,31,52,52,53,51,53,53,46,52,51,52,47,51,53,54,52,50,52,50,50,52,54,53,50,51,52,51,52,53,52,49,54,57,46,55,63,37,65,76,47,48,66,68,41,50,69,36,66,67,52,40,48,50,53,52,43,41,74,62,57,54,42,52,60,54,52,53,60,72,68,54,73,71,60,60,60,52,54,47,57,58,77,68,35,89,84,52,64,79,81,53,73,64,55,53,50,50,52,51,52,52,50,51,50,50,30,66,78,69,68,54,57,67,75,35,51,47,56,15,34,57,97,91,41,85,76,50,70,48,75,85,116

InterPro domains:
  IPR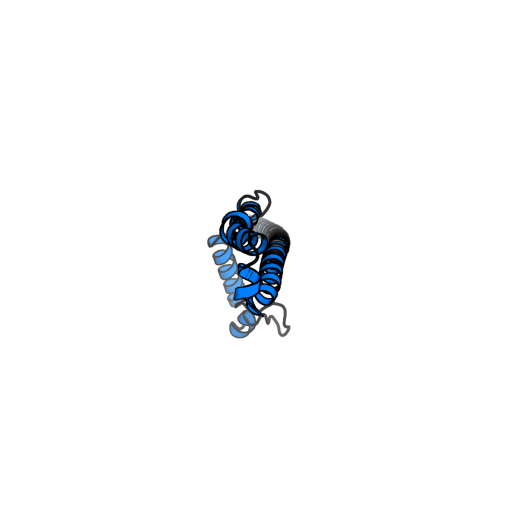011990 Tetratricopeptide-like helical domain superfamily [G3DSA:1.25.40.10] (125-165)
  IPR013547 Prolyl 4-hydroxylase, N-terminal [PF08336] (25-156)